Protein AF-A0A370LR88-F1 (afdb_monomer)

Secondary structure (DSSP, 8-state):
--HHHHHHHHHHHHHHHHHHHHHHHHHHHH-------TT-------PPPEEEEEEEESSSSEEEEEETTS-EEEEEESSEE-TTHHHHHHHHHTTEEEEEEEEEEE-STTEEEEEEEEEETTT--EEEHHHHHHHTTSEE-

pLDDT: mean 83.29, std 18.85, range [40.0, 98.12]

Solvent-accessible surface area (backbone atoms only — not comparable to full-atom values): 8014 Å² total; per-residue (Å²): 144,72,66,70,61,58,54,54,54,51,52,52,53,53,54,51,53,50,53,52,51,50,52,53,53,54,56,65,66,67,67,66,80,78,77,74,63,88,68,77,70,61,80,71,73,77,48,74,70,41,57,38,69,46,82,42,78,72,43,55,35,33,32,42,35,31,31,69,90,66,51,75,43,38,36,29,44,93,46,49,51,42,91,67,21,36,64,53,48,52,62,51,55,75,51,38,43,80,37,31,34,29,66,72,44,81,74,55,96,66,32,28,37,34,48,47,33,33,23,37,66,91,77,66,44,80,41,48,53,69,58,52,31,38,76,68,72,28,34,50,125

Mean predicted aligned error: 13.75 Å

Nearest PDB structures (foldseek):
  8pel-assembly1_H  TM=4.883E-01  e=2.315E-01  Thermochaetoides thermophila DSM 1495
  6h25-assembly1_H  TM=5.674E-01  e=1.648E+00  Homo sapiens
  9e8j-assembly1_B  TM=3.650E-01  e=8.408E-01  Homo sapiens
  9e8q-assembly1_E  TM=4.111E-01  e=1.052E+00  Homo sapiens
  1ts4-assembly2_B  TM=4.462E-01  e=1.648E+00  Staphylococcus aureus

Sequence (141 aa):
MRIKHKYVIFAAIIAVATVIAVQASLQHRLSVHHSSDPFVNAIIEFQEPVSVKQIHVLTGDEYDLILDNGDRIHAKLDVRTTPLAKSKVLEFINRCKNPRAILKKDLGNHLWLVELYVTTQDENIEVSLSKWLQEKNLAYR

Structure (mmCIF, N/CA/C/O backbone):
data_AF-A0A370LR88-F1
#
_entry.id   AF-A0A370LR88-F1
#
loop_
_atom_site.group_PDB
_atom_site.id
_atom_site.type_symbol
_atom_site.label_atom_id
_atom_site.label_alt_id
_atom_site.label_comp_id
_atom_site.label_asym_id
_atom_site.label_entity_id
_atom_site.label_seq_id
_atom_site.pdbx_PDB_ins_code
_atom_site.Cartn_x
_atom_site.Cartn_y
_atom_site.Cartn_z
_atom_site.occupancy
_atom_site.B_iso_or_equiv
_atom_site.auth_seq_id
_atom_site.auth_comp_id
_atom_site.auth_asym_id
_atom_site.auth_atom_id
_atom_site.pdbx_PDB_model_num
ATOM 1 N N . MET A 1 1 ? -8.004 72.057 47.521 1.00 57.66 1 MET A N 1
ATOM 2 C CA . MET A 1 1 ? -8.745 70.944 46.877 1.00 57.66 1 MET A CA 1
ATOM 3 C C . MET A 1 1 ? -7.999 70.412 45.630 1.00 57.66 1 MET A C 1
ATOM 5 O O . MET A 1 1 ? -8.541 70.430 44.540 1.00 57.66 1 MET A O 1
ATOM 9 N N . ARG A 1 2 ? -6.735 69.957 45.757 1.00 55.75 2 ARG A N 1
ATOM 10 C CA . ARG A 1 2 ? -5.874 69.512 44.620 1.00 55.75 2 ARG A CA 1
ATOM 11 C C . ARG A 1 2 ? -5.402 68.051 44.706 1.00 55.75 2 ARG A C 1
ATOM 13 O O . ARG A 1 2 ? -4.699 67.570 43.8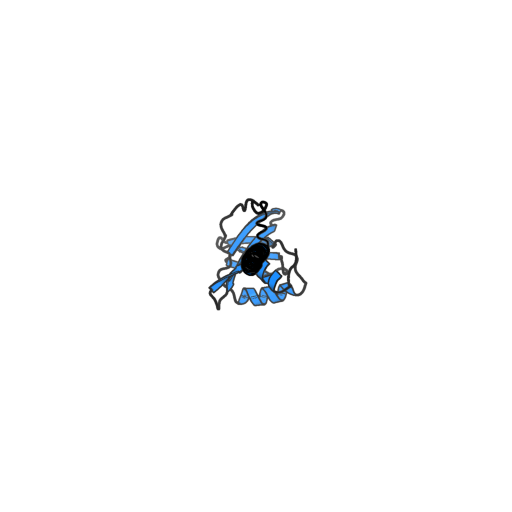26 1.00 55.75 2 ARG A O 1
ATOM 20 N N . ILE A 1 3 ? -5.784 67.343 45.767 1.00 56.72 3 ILE A N 1
ATOM 21 C CA . ILE A 1 3 ? -5.276 65.999 46.067 1.00 56.72 3 ILE A CA 1
ATOM 22 C C . ILE A 1 3 ? -6.045 64.924 45.277 1.00 56.72 3 ILE A C 1
ATOM 24 O O . ILE A 1 3 ? -5.434 63.985 44.782 1.00 56.72 3 ILE A O 1
ATOM 28 N N . LYS A 1 4 ? -7.356 65.102 45.043 1.00 55.56 4 LYS A N 1
ATOM 29 C CA . LYS A 1 4 ? -8.197 64.112 44.342 1.00 55.56 4 LYS A CA 1
ATOM 30 C C . LYS A 1 4 ? -7.823 63.905 42.864 1.00 55.56 4 LYS A C 1
ATOM 32 O O . LYS A 1 4 ? -7.970 62.799 42.365 1.00 55.56 4 LYS A O 1
ATOM 37 N N . HIS A 1 5 ? -7.279 64.915 42.179 1.00 57.75 5 HIS A N 1
ATOM 38 C CA . HIS A 1 5 ? -6.889 64.780 40.767 1.00 57.75 5 HIS A CA 1
ATOM 39 C C . HIS A 1 5 ? -5.669 63.884 40.545 1.00 57.75 5 HIS A C 1
ATOM 41 O O . HIS A 1 5 ? -5.616 63.179 39.543 1.00 57.75 5 HIS A O 1
ATOM 47 N N . LYS A 1 6 ? -4.718 63.851 41.487 1.00 58.22 6 LYS A N 1
ATOM 48 C CA . LYS A 1 6 ? -3.522 63.009 41.345 1.00 58.22 6 LYS A CA 1
ATOM 49 C C . LYS A 1 6 ? -3.868 61.519 41.387 1.00 58.22 6 LYS A C 1
ATOM 51 O O . LYS A 1 6 ? -3.318 60.753 40.607 1.00 58.22 6 LYS A O 1
ATOM 56 N N . TYR A 1 7 ? -4.830 61.130 42.226 1.00 64.38 7 TYR A N 1
ATOM 57 C CA . TYR A 1 7 ? -5.282 59.740 42.339 1.00 64.38 7 TYR A CA 1
ATOM 58 C C . TYR A 1 7 ? -6.066 59.258 41.115 1.00 64.38 7 TYR A C 1
ATOM 60 O O . TYR A 1 7 ? -5.907 58.111 40.714 1.00 64.38 7 TYR A O 1
ATOM 68 N N . VAL A 1 8 ? -6.859 60.132 40.484 1.00 65.31 8 VAL A N 1
ATOM 69 C CA . VAL A 1 8 ? -7.601 59.786 39.258 1.00 65.31 8 VAL A CA 1
ATOM 70 C C . VAL A 1 8 ? -6.645 59.535 38.091 1.00 65.31 8 VAL A C 1
ATOM 72 O O . VAL A 1 8 ? -6.811 58.565 37.359 1.00 65.31 8 VAL A O 1
ATOM 75 N N . ILE A 1 9 ? -5.600 60.358 37.956 1.00 68.50 9 ILE A N 1
ATOM 76 C CA . ILE A 1 9 ? -4.579 60.182 36.913 1.00 68.50 9 ILE A CA 1
ATOM 77 C C . ILE A 1 9 ? -3.781 58.893 37.155 1.00 68.50 9 ILE A C 1
ATOM 79 O O . ILE A 1 9 ? -3.552 58.129 36.223 1.00 68.50 9 ILE A O 1
ATOM 83 N N . PHE A 1 10 ? -3.412 58.604 38.407 1.00 69.25 10 PHE A N 1
ATOM 84 C CA . PHE A 1 10 ? -2.675 57.383 38.746 1.00 69.25 10 PHE A CA 1
ATOM 85 C C . PHE A 1 10 ? -3.502 56.111 38.493 1.00 69.25 10 PHE A C 1
ATOM 87 O O . PHE A 1 10 ? -2.990 55.143 37.936 1.00 69.25 10 PHE A O 1
ATOM 94 N N . ALA A 1 11 ? -4.795 56.129 38.832 1.00 69.69 11 ALA A N 1
ATOM 95 C CA . ALA A 1 11 ? -5.705 55.016 38.565 1.00 69.69 11 ALA A CA 1
ATOM 96 C C . ALA A 1 11 ? -5.910 54.779 37.057 1.00 69.69 11 ALA A C 1
ATOM 98 O O . ALA A 1 11 ? -5.928 53.631 36.617 1.00 69.69 11 ALA A O 1
ATOM 99 N N . ALA A 1 12 ? -5.997 55.849 36.257 1.00 69.94 12 ALA A N 1
ATOM 100 C CA . ALA A 1 12 ? -6.098 55.744 34.802 1.00 69.94 12 ALA A CA 1
ATOM 101 C C . ALA A 1 12 ? -4.836 55.124 34.175 1.00 69.94 12 ALA A C 1
ATOM 103 O O . ALA A 1 12 ? -4.947 54.272 33.298 1.00 69.94 12 ALA A O 1
ATOM 104 N N . ILE A 1 13 ? -3.641 55.482 34.661 1.00 73.44 13 ILE A N 1
ATOM 105 C CA . ILE A 1 13 ? -2.374 54.906 34.177 1.00 73.44 13 ILE A CA 1
ATOM 106 C C . ILE A 1 13 ? -2.294 53.407 34.495 1.00 73.44 13 ILE A C 1
ATOM 108 O O . ILE A 1 13 ? -1.913 52.619 33.631 1.00 73.44 13 ILE A O 1
ATOM 112 N N . ILE A 1 14 ? -2.702 52.996 35.702 1.00 75.50 14 ILE A N 1
ATOM 113 C CA . ILE A 1 14 ? -2.723 51.578 36.092 1.00 75.50 14 ILE A CA 1
ATOM 114 C C . ILE A 1 14 ? -3.701 50.786 35.215 1.00 75.50 14 ILE A C 1
ATOM 116 O O . ILE A 1 14 ? -3.351 49.705 34.750 1.00 75.50 14 ILE A O 1
ATOM 120 N N . ALA A 1 15 ? -4.890 51.329 34.936 1.00 74.06 15 ALA A N 1
ATOM 121 C CA . ALA A 1 15 ? -5.881 50.674 34.081 1.00 74.06 15 ALA A CA 1
ATOM 122 C C . ALA A 1 15 ? -5.404 50.516 32.624 1.00 74.06 15 ALA A C 1
ATOM 124 O O . ALA A 1 15 ? -5.653 49.492 31.995 1.00 74.06 15 ALA A O 1
ATOM 125 N N . VAL A 1 16 ? -4.682 51.502 32.083 1.00 77.19 16 VAL A N 1
ATOM 126 C CA . VAL A 1 16 ? -4.094 51.394 30.737 1.00 77.19 16 VAL A CA 1
ATOM 127 C C . VAL A 1 16 ? -2.967 50.357 30.718 1.00 77.19 16 VAL A C 1
ATOM 129 O O . VAL A 1 16 ? -2.908 49.530 29.810 1.00 77.19 16 VAL A O 1
ATOM 132 N N . ALA A 1 17 ? -2.110 50.339 31.743 1.00 76.00 17 ALA A N 1
ATOM 133 C CA . ALA A 1 17 ? -1.022 49.368 31.847 1.00 76.00 17 ALA A CA 1
ATOM 134 C C . ALA A 1 17 ? -1.532 47.920 31.958 1.00 76.00 17 ALA A C 1
ATOM 136 O O . ALA A 1 17 ? -0.955 47.020 31.346 1.00 76.00 17 ALA A O 1
ATOM 137 N N . THR A 1 18 ? -2.632 47.680 32.681 1.00 72.19 18 THR A N 1
ATOM 138 C CA . THR A 1 18 ? -3.227 46.340 32.786 1.00 72.19 18 THR A CA 1
ATOM 139 C C . THR A 1 18 ? -3.859 45.883 31.475 1.00 72.19 18 THR A C 1
ATOM 141 O O . THR A 1 18 ? -3.674 44.727 31.101 1.00 72.19 18 THR A O 1
ATOM 144 N N . VAL A 1 19 ? -4.527 46.768 30.726 1.00 77.62 19 VAL A N 1
ATOM 145 C CA . VAL A 1 19 ? -5.069 46.431 29.396 1.00 77.62 19 VAL A CA 1
ATOM 146 C C . VAL A 1 19 ? -3.948 46.066 28.418 1.00 77.62 19 VAL A C 1
ATOM 148 O O . VAL A 1 19 ? -4.058 45.055 27.723 1.00 77.62 19 VAL A O 1
ATOM 151 N N . ILE A 1 20 ? -2.838 46.814 28.415 1.00 75.25 20 ILE A N 1
ATOM 152 C CA . ILE A 1 20 ? -1.666 46.513 27.575 1.00 75.25 20 ILE A CA 1
ATOM 153 C C . ILE A 1 20 ? -1.040 45.167 27.973 1.00 75.25 20 ILE A C 1
ATOM 155 O O . ILE A 1 20 ? -0.736 44.350 27.105 1.00 75.25 20 ILE A O 1
ATOM 159 N N . ALA A 1 21 ? -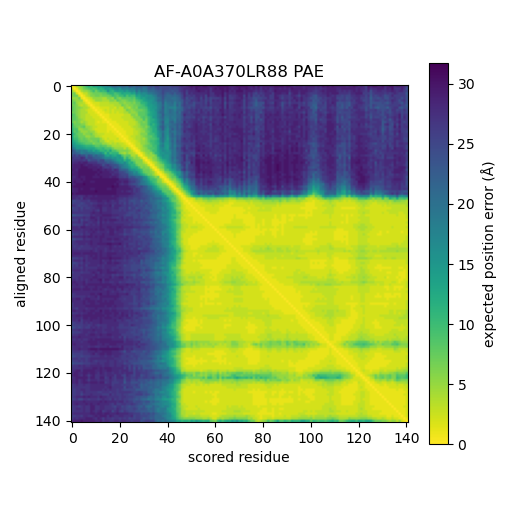0.896 44.889 29.273 1.00 73.31 21 ALA A N 1
ATOM 160 C CA . ALA A 1 21 ? -0.348 43.620 29.755 1.00 73.31 21 ALA A CA 1
ATOM 161 C C . ALA A 1 21 ? -1.242 42.414 29.399 1.00 73.31 21 ALA A C 1
ATOM 163 O O . ALA A 1 21 ? -0.735 41.351 29.028 1.00 73.31 21 ALA A O 1
ATOM 164 N N . VAL A 1 22 ? -2.569 42.571 29.459 1.00 73.00 22 VAL A N 1
ATOM 165 C CA . VAL A 1 22 ? -3.535 41.536 29.052 1.00 73.00 22 VAL A CA 1
ATOM 166 C C . VAL A 1 22 ? -3.507 41.315 27.535 1.00 73.00 22 VAL A C 1
ATOM 168 O O . VAL A 1 22 ? -3.491 40.171 27.086 1.00 73.00 22 VAL A O 1
ATOM 171 N N . GLN A 1 23 ? -3.425 42.377 26.726 1.00 67.56 23 GLN A N 1
ATOM 172 C CA . GLN A 1 23 ? -3.289 42.240 25.271 1.00 67.56 23 GLN A CA 1
ATOM 173 C C . GLN A 1 23 ? -1.966 41.573 24.869 1.00 67.56 23 GLN A C 1
ATOM 175 O O . GLN A 1 23 ? -1.973 40.671 24.031 1.00 67.56 23 GLN A O 1
ATOM 180 N N . ALA A 1 24 ? -0.850 41.939 25.505 1.00 65.19 24 ALA A N 1
ATOM 181 C CA . ALA A 1 24 ? 0.454 41.331 25.242 1.00 65.19 24 ALA A CA 1
ATOM 182 C C . ALA A 1 24 ? 0.487 39.839 25.621 1.00 65.19 24 ALA A C 1
ATOM 184 O O . ALA A 1 24 ? 1.034 39.018 24.886 1.00 65.19 24 ALA A O 1
ATOM 185 N N . SER A 1 25 ? -0.147 39.459 26.734 1.00 62.34 25 SER A N 1
ATOM 186 C CA . SER A 1 25 ? -0.227 38.055 27.162 1.00 62.34 25 SER A CA 1
ATOM 187 C C . SER A 1 25 ? -1.188 37.212 26.312 1.00 62.34 25 SER A C 1
ATOM 189 O O . SER A 1 25 ? -0.919 36.029 26.093 1.00 62.34 25 SER A O 1
ATOM 191 N N . LEU A 1 26 ? -2.254 37.805 25.760 1.00 58.75 26 LEU A N 1
ATOM 192 C CA . LEU A 1 26 ? -3.125 37.151 24.774 1.00 58.75 26 LEU A CA 1
ATOM 193 C C . LEU A 1 26 ? -2.415 36.931 23.429 1.00 58.75 26 LEU A C 1
ATOM 195 O O . LEU A 1 26 ? -2.530 35.848 22.857 1.00 58.75 26 LEU A O 1
ATOM 199 N N . GLN A 1 27 ? -1.620 37.898 22.957 1.00 57.19 27 GLN A N 1
ATOM 200 C CA . GLN A 1 27 ? -0.795 37.727 21.754 1.00 57.19 27 GLN A CA 1
ATOM 201 C C . GLN A 1 27 ? 0.275 36.643 21.942 1.00 57.19 27 GLN A C 1
ATOM 203 O O . GLN A 1 27 ? 0.496 35.832 21.045 1.00 57.19 27 GLN A O 1
ATOM 208 N N . HIS A 1 28 ? 0.871 36.543 23.134 1.00 50.44 28 HIS A N 1
ATOM 209 C CA . HIS A 1 28 ? 1.874 35.517 23.428 1.00 50.44 28 HIS A CA 1
ATOM 210 C C . HIS A 1 28 ? 1.303 34.087 23.487 1.00 50.44 28 HIS A C 1
ATOM 212 O O . HIS A 1 28 ? 2.054 33.126 23.315 1.00 50.44 28 HIS A O 1
ATOM 218 N N . ARG A 1 29 ? -0.012 33.929 23.713 1.00 51.88 29 ARG A N 1
ATOM 219 C CA . ARG A 1 29 ? -0.704 32.626 23.703 1.00 51.88 29 ARG A CA 1
ATOM 220 C C . ARG A 1 29 ? -1.231 32.203 22.329 1.00 51.88 29 ARG A C 1
ATOM 222 O O . ARG A 1 29 ? -1.583 31.039 22.174 1.00 51.88 29 ARG A O 1
ATOM 229 N N . LEU A 1 30 ? -1.268 33.106 21.348 1.00 49.78 30 LEU A N 1
ATOM 230 C CA . LEU A 1 30 ? -1.692 32.799 19.975 1.00 49.78 30 LEU A CA 1
ATOM 231 C C . LEU A 1 30 ? -0.532 32.479 19.025 1.00 49.78 30 LEU A C 1
ATOM 233 O O . LEU A 1 30 ? -0.776 31.992 17.926 1.00 49.78 30 LEU A O 1
ATOM 237 N N . SER A 1 31 ? 0.719 32.616 19.467 1.00 45.81 31 SER A N 1
ATOM 238 C CA . SER A 1 31 ? 1.864 31.978 18.804 1.00 45.81 31 SER A CA 1
ATOM 239 C C . SER A 1 31 ? 1.966 30.507 19.214 1.00 45.81 31 SER A C 1
ATOM 241 O O . SER A 1 31 ? 2.965 30.047 19.768 1.00 45.81 31 SER A O 1
ATOM 243 N N . VAL A 1 32 ? 0.897 29.753 18.955 1.00 45.75 32 VAL A N 1
ATOM 244 C CA . VAL A 1 32 ? 0.969 28.296 18.874 1.00 45.75 32 VAL A CA 1
ATOM 245 C C . VAL A 1 32 ? 1.821 27.988 17.652 1.00 45.75 32 VAL A C 1
ATOM 247 O O . VAL A 1 32 ? 1.391 28.203 16.526 1.00 45.75 32 VAL A O 1
ATOM 250 N N . HIS A 1 33 ? 3.056 27.567 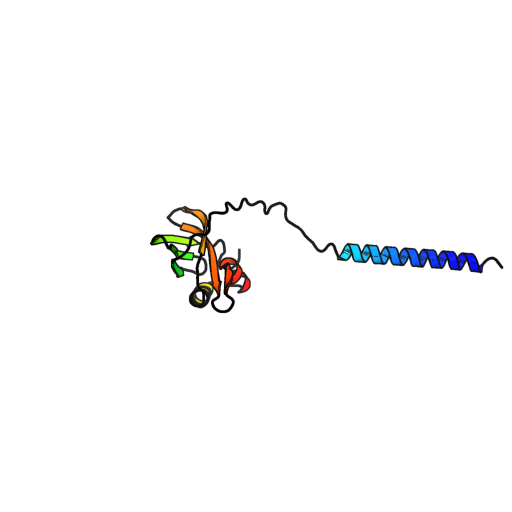17.916 1.00 44.00 33 HIS A N 1
ATOM 251 C CA . HIS A 1 33 ? 3.890 26.696 17.088 1.00 44.00 33 HIS A CA 1
ATOM 252 C C . HIS A 1 33 ? 3.309 26.381 15.695 1.00 44.00 33 HIS A C 1
ATOM 254 O O . HIS A 1 33 ? 2.756 25.312 15.451 1.00 44.00 33 HIS A O 1
ATOM 260 N N . HIS A 1 34 ? 3.499 27.295 14.746 1.00 46.62 34 HIS A N 1
ATOM 261 C CA . HIS A 1 34 ? 3.677 26.897 13.358 1.00 46.62 34 HIS A CA 1
ATOM 262 C C . HIS A 1 34 ? 5.183 26.848 13.126 1.00 46.62 34 HIS A C 1
ATOM 264 O O . HIS A 1 34 ? 5.788 27.742 12.542 1.00 46.62 34 HIS A O 1
ATOM 270 N N . SER A 1 35 ? 5.802 25.797 13.674 1.00 40.59 35 SER A N 1
ATOM 271 C CA . SER A 1 35 ? 7.059 25.291 13.137 1.00 40.59 35 SER A CA 1
ATOM 272 C C . SER A 1 35 ? 6.728 24.694 11.775 1.00 40.59 35 SER A C 1
ATOM 274 O O . SER A 1 35 ? 6.538 23.491 11.628 1.00 40.59 35 SER A O 1
ATOM 276 N N . SER A 1 36 ? 6.550 25.554 10.777 1.00 47.91 36 SER A N 1
ATOM 277 C CA . SER A 1 36 ? 6.747 25.156 9.395 1.00 47.91 36 SER A CA 1
ATOM 278 C C . SER A 1 36 ? 8.242 24.896 9.257 1.00 47.91 36 SER A C 1
ATOM 280 O O . SER A 1 36 ? 9.018 25.823 9.024 1.00 47.91 36 SER A O 1
ATOM 282 N N . ASP A 1 37 ? 8.635 23.645 9.506 1.00 53.69 37 ASP A N 1
ATOM 283 C CA . ASP A 1 37 ? 9.983 23.154 9.253 1.00 53.69 37 ASP A CA 1
ATOM 284 C C . ASP A 1 37 ? 10.388 23.541 7.821 1.00 53.69 37 ASP A C 1
ATOM 286 O O . ASP A 1 37 ? 9.750 23.093 6.863 1.00 53.69 37 ASP A O 1
ATOM 290 N N . PRO A 1 38 ? 11.467 24.319 7.625 1.00 49.41 38 PRO A N 1
ATOM 291 C CA . PRO A 1 38 ? 11.950 24.670 6.290 1.00 49.41 38 PRO A CA 1
ATOM 292 C C . PRO A 1 38 ? 12.603 23.482 5.552 1.00 49.41 38 PRO A C 1
ATOM 294 O O . PRO A 1 38 ? 13.145 23.655 4.462 1.00 49.41 38 PRO A O 1
ATOM 297 N N . PHE A 1 39 ? 12.534 22.266 6.111 1.00 40.00 39 PHE A N 1
ATOM 298 C CA . PHE A 1 39 ? 13.081 21.039 5.525 1.00 40.00 39 PHE A CA 1
ATOM 299 C C . PHE A 1 39 ? 12.049 20.147 4.820 1.00 40.00 39 PHE A C 1
ATOM 301 O O . PHE A 1 39 ? 12.437 19.141 4.232 1.00 40.00 39 PHE A O 1
ATOM 308 N N . VAL A 1 40 ? 10.766 20.530 4.749 1.00 40.69 40 VAL A N 1
ATOM 309 C CA . VAL A 1 40 ? 9.791 19.856 3.856 1.00 40.69 40 VAL A CA 1
ATOM 310 C C . VAL A 1 40 ? 9.928 20.339 2.397 1.00 40.69 40 VAL A C 1
ATOM 312 O O . VAL A 1 40 ? 9.030 20.188 1.583 1.00 40.69 40 VAL A O 1
ATOM 315 N N . ASN A 1 41 ? 11.103 20.859 2.036 1.00 40.00 41 ASN A N 1
ATOM 316 C CA . ASN A 1 41 ? 11.626 20.835 0.670 1.00 40.00 41 ASN A CA 1
ATOM 317 C C . ASN A 1 41 ? 12.387 19.523 0.410 1.00 40.00 41 ASN A C 1
ATOM 319 O O . ASN A 1 41 ? 13.394 19.506 -0.299 1.00 40.00 41 ASN A O 1
ATOM 323 N N . ALA A 1 42 ? 11.919 18.400 0.970 1.00 44.38 42 ALA A N 1
ATOM 324 C CA . ALA A 1 42 ? 12.160 17.135 0.302 1.00 44.38 42 ALA A CA 1
ATOM 325 C C . ALA A 1 42 ? 11.499 17.299 -1.061 1.00 44.38 42 ALA A C 1
ATOM 327 O O . ALA A 1 42 ? 10.281 17.426 -1.145 1.00 44.38 42 ALA A O 1
ATOM 328 N N . ILE A 1 43 ? 12.329 17.420 -2.089 1.00 44.31 43 ILE A N 1
ATOM 329 C CA . ILE A 1 43 ? 11.956 17.352 -3.490 1.00 44.31 43 ILE A CA 1
ATOM 330 C C . ILE A 1 43 ? 11.130 16.072 -3.612 1.00 44.31 43 ILE A C 1
ATOM 332 O O . ILE A 1 43 ? 11.671 14.972 -3.699 1.00 44.31 43 ILE A O 1
ATOM 336 N N . ILE A 1 44 ? 9.810 16.207 -3.481 1.00 49.62 44 ILE A N 1
ATOM 337 C CA . ILE A 1 44 ? 8.875 15.180 -3.886 1.00 49.62 44 ILE A CA 1
ATOM 338 C C . ILE A 1 44 ? 9.037 15.239 -5.389 1.00 49.62 44 ILE A C 1
ATOM 340 O O . ILE A 1 44 ? 8.492 16.108 -6.065 1.00 49.62 44 ILE A O 1
ATOM 344 N N . GLU A 1 45 ? 9.922 14.394 -5.895 1.00 47.34 45 GLU A N 1
ATOM 345 C CA . GLU A 1 45 ? 9.902 13.996 -7.281 1.00 47.34 45 GLU A CA 1
ATOM 346 C C . GLU A 1 45 ? 8.514 13.372 -7.449 1.00 47.34 45 GLU A C 1
ATOM 348 O O . GLU A 1 45 ? 8.275 12.227 -7.068 1.00 47.34 45 GLU A O 1
ATOM 353 N N . PHE A 1 46 ? 7.538 14.213 -7.808 1.00 48.09 46 PHE A N 1
ATOM 354 C CA . PHE A 1 46 ? 6.152 13.822 -7.993 1.00 48.09 46 PHE A CA 1
ATOM 355 C C . PHE A 1 46 ? 6.133 12.962 -9.248 1.00 48.09 46 PHE A C 1
ATOM 357 O O . PHE A 1 46 ? 5.839 13.437 -10.341 1.00 48.09 46 PHE A O 1
ATOM 364 N N . GLN A 1 47 ? 6.515 11.697 -9.094 1.00 71.19 47 GLN A N 1
ATOM 365 C CA . GLN A 1 47 ? 6.196 10.696 -10.085 1.00 71.19 47 GLN A CA 1
ATOM 366 C C . GLN A 1 47 ? 4.674 10.639 -10.172 1.00 71.19 47 GLN A C 1
ATOM 368 O O . GLN A 1 47 ? 3.975 10.648 -9.151 1.00 71.19 47 GLN A O 1
ATOM 373 N N . GLU A 1 48 ? 4.166 10.666 -11.400 1.00 86.88 48 GLU A N 1
ATOM 374 C CA . GLU A 1 48 ? 2.734 10.596 -11.640 1.00 86.88 48 GLU A CA 1
ATOM 375 C C . GLU A 1 48 ? 2.170 9.330 -10.974 1.00 86.88 48 GLU A C 1
ATOM 377 O O . GLU A 1 48 ? 2.778 8.259 -11.077 1.00 86.88 48 GLU A O 1
ATOM 382 N N . PRO A 1 49 ? 1.033 9.424 -10.259 1.00 92.75 49 PRO A N 1
ATOM 383 C CA . PRO A 1 49 ? 0.411 8.249 -9.676 1.00 92.75 49 PRO A CA 1
ATOM 384 C C . PRO A 1 49 ? 0.078 7.234 -10.769 1.00 92.75 49 PRO A C 1
ATOM 386 O O . PRO A 1 49 ? -0.620 7.558 -11.730 1.00 92.75 49 PRO A O 1
ATOM 389 N N . VAL A 1 50 ? 0.525 5.996 -10.591 1.00 95.00 50 VAL A N 1
ATOM 390 C CA . VAL A 1 50 ? 0.174 4.885 -11.474 1.00 95.00 50 VAL A CA 1
ATOM 391 C C . VAL A 1 50 ? -1.075 4.185 -10.958 1.00 95.00 50 VAL A C 1
ATOM 393 O O . VAL A 1 50 ? -1.233 3.942 -9.756 1.00 95.00 50 VAL A O 1
ATOM 396 N N . SER A 1 51 ? -1.977 3.856 -11.876 1.00 96.69 51 SER A N 1
ATOM 397 C CA . SER A 1 51 ? -3.167 3.077 -11.556 1.00 96.69 51 SER A CA 1
ATOM 398 C C . SER A 1 51 ? -2.797 1.628 -11.262 1.00 96.69 51 SER A C 1
ATOM 400 O O . SER A 1 51 ? -2.045 0.988 -12.005 1.00 96.69 51 SER A O 1
ATOM 402 N N . VAL A 1 52 ? -3.345 1.108 -10.168 1.00 97.56 52 VAL A N 1
ATOM 403 C CA . VAL A 1 52 ? -3.159 -0.275 -9.743 1.00 97.56 52 VAL A CA 1
ATOM 404 C C . VAL A 1 52 ? -4.438 -1.038 -10.060 1.00 97.56 52 VAL A C 1
ATOM 406 O O . VAL A 1 52 ? -5.530 -0.652 -9.651 1.00 97.56 52 VAL A O 1
ATOM 409 N N . LYS A 1 53 ? -4.297 -2.156 -10.762 1.00 97.25 53 LYS A N 1
ATOM 410 C CA . LYS A 1 53 ? -5.399 -3.058 -11.086 1.00 97.25 53 LYS A CA 1
ATOM 411 C C . LYS A 1 53 ? -5.721 -3.989 -9.924 1.00 97.25 53 LYS A C 1
ATOM 413 O O . LYS A 1 53 ? -6.886 -4.258 -9.639 1.00 97.25 53 LYS A O 1
ATOM 418 N N . GLN A 1 54 ? -4.687 -4.510 -9.265 1.00 97.50 54 GLN A N 1
ATOM 419 C CA . GLN A 1 54 ? -4.828 -5.489 -8.190 1.00 97.50 54 GLN A CA 1
ATOM 420 C C . GLN A 1 54 ? -3.727 -5.326 -7.143 1.00 97.50 54 GLN A C 1
ATOM 422 O O . GLN A 1 54 ? -2.563 -5.116 -7.480 1.00 97.50 54 GLN A O 1
ATOM 427 N N . ILE A 1 55 ? -4.110 -5.458 -5.871 1.00 98.12 55 ILE A N 1
ATOM 428 C CA . ILE A 1 55 ? -3.197 -5.451 -4.727 1.00 98.12 55 ILE A CA 1
ATOM 429 C C . ILE A 1 55 ? -3.207 -6.839 -4.083 1.00 98.12 55 ILE A C 1
ATOM 431 O O . ILE A 1 55 ? -4.243 -7.289 -3.592 1.00 98.12 55 ILE A O 1
ATOM 435 N N . HIS A 1 56 ? -2.050 -7.491 -4.015 1.00 97.88 56 HIS A N 1
ATOM 436 C CA . HIS A 1 56 ? -1.821 -8.655 -3.165 1.00 97.88 56 HIS A CA 1
ATOM 437 C C . HIS A 1 56 ? -1.050 -8.240 -1.913 1.00 97.88 56 HIS A C 1
ATOM 439 O O . HIS A 1 56 ? 0.057 -7.718 -1.992 1.00 97.88 56 HIS A O 1
ATOM 445 N N . VAL A 1 57 ? -1.625 -8.491 -0.740 1.00 97.75 57 VAL A N 1
ATOM 446 C CA . VAL A 1 57 ? -1.014 -8.122 0.544 1.00 97.75 57 VAL A CA 1
ATOM 447 C C . VAL A 1 57 ? -0.068 -9.236 1.004 1.00 97.75 57 VAL A C 1
ATOM 449 O O . VAL A 1 57 ? -0.518 -10.323 1.389 1.00 97.75 57 VAL A O 1
ATOM 452 N N . LEU A 1 58 ? 1.243 -8.979 0.983 1.00 97.12 58 LEU A N 1
ATOM 453 C CA . LEU A 1 58 ? 2.263 -9.940 1.421 1.00 97.12 58 LEU A CA 1
ATOM 454 C C . LEU A 1 58 ? 2.466 -9.849 2.938 1.00 97.12 58 LEU A C 1
ATOM 456 O O . LEU A 1 58 ? 2.309 -10.854 3.643 1.00 97.12 58 LEU A O 1
ATOM 460 N N . THR A 1 59 ? 2.713 -8.641 3.445 1.00 97.12 59 THR A N 1
ATOM 461 C CA . THR A 1 59 ? 2.796 -8.287 4.875 1.00 97.12 59 THR A CA 1
ATOM 462 C C . THR A 1 59 ? 1.966 -7.024 5.145 1.00 97.12 59 THR A C 1
ATOM 464 O O . THR A 1 59 ? 1.167 -6.622 4.306 1.00 97.12 59 THR A O 1
ATOM 467 N N . GLY A 1 60 ? 2.076 -6.407 6.328 1.00 96.75 60 GLY A N 1
ATOM 468 C CA . GLY A 1 60 ? 1.408 -5.124 6.573 1.00 96.75 60 GLY A CA 1
ATOM 469 C C . GLY A 1 60 ? 2.014 -3.960 5.777 1.00 96.75 60 GLY A C 1
ATOM 470 O O . GLY A 1 60 ? 1.323 -2.980 5.511 1.00 96.75 60 GLY A O 1
ATOM 471 N N . ASP A 1 61 ? 3.292 -4.042 5.413 1.00 97.62 61 ASP A N 1
ATOM 472 C CA . ASP A 1 61 ? 4.058 -3.003 4.713 1.00 97.62 61 ASP A CA 1
ATOM 473 C C . ASP A 1 61 ? 4.534 -3.419 3.314 1.00 97.62 61 ASP A C 1
ATOM 475 O O . ASP A 1 61 ? 4.957 -2.549 2.558 1.00 97.62 61 ASP A O 1
ATOM 479 N N . GLU A 1 62 ? 4.436 -4.698 2.942 1.00 98.00 62 GLU A N 1
ATOM 480 C CA . GLU A 1 62 ? 4.858 -5.222 1.638 1.00 98.00 62 GLU A CA 1
ATOM 481 C C . GLU A 1 62 ? 3.689 -5.789 0.831 1.00 98.00 62 GLU A C 1
ATOM 483 O O . GLU A 1 62 ? 2.794 -6.474 1.345 1.00 98.00 62 GLU A O 1
ATOM 488 N N . TYR A 1 63 ? 3.724 -5.512 -0.468 1.00 98.12 63 TYR A N 1
ATOM 489 C CA . TYR A 1 63 ? 2.636 -5.734 -1.405 1.00 98.12 63 TYR A CA 1
ATOM 490 C C . TYR A 1 63 ? 3.182 -6.210 -2.744 1.00 98.12 63 TYR A C 1
ATOM 492 O O . TYR A 1 63 ? 4.242 -5.787 -3.188 1.00 98.12 63 TYR A O 1
ATOM 500 N N . ASP A 1 64 ? 2.417 -7.042 -3.427 1.00 98.00 64 ASP A N 1
ATOM 501 C CA . ASP A 1 64 ? 2.631 -7.361 -4.828 1.00 98.00 64 ASP A CA 1
ATOM 502 C C . ASP A 1 64 ? 1.512 -6.700 -5.636 1.00 98.00 64 ASP A C 1
ATOM 504 O O . ASP A 1 64 ? 0.330 -6.987 -5.434 1.00 98.00 64 ASP A O 1
ATOM 508 N N . LEU A 1 65 ? 1.877 -5.739 -6.480 1.00 97.75 65 LEU A N 1
ATOM 509 C CA . LEU A 1 65 ? 0.933 -4.900 -7.213 1.00 97.75 65 LEU A CA 1
ATOM 510 C C . LEU A 1 65 ? 0.938 -5.294 -8.683 1.00 97.75 65 LEU A C 1
ATOM 512 O O . LEU A 1 65 ? 1.998 -5.436 -9.291 1.00 97.75 65 LEU A O 1
ATOM 516 N N . ILE A 1 66 ? -0.254 -5.408 -9.260 1.00 97.69 66 ILE A N 1
ATOM 517 C CA . ILE A 1 66 ? -0.445 -5.510 -10.706 1.00 97.69 66 ILE A CA 1
ATOM 518 C C . ILE A 1 66 ? -0.979 -4.162 -11.172 1.00 97.69 66 ILE A C 1
ATOM 520 O O . ILE A 1 66 ? -2.042 -3.733 -10.719 1.00 97.69 66 ILE A O 1
ATOM 524 N N . LEU A 1 67 ? -0.239 -3.490 -12.044 1.00 96.44 67 LEU A N 1
ATOM 525 C CA . LEU A 1 67 ? -0.599 -2.198 -12.620 1.00 96.44 67 LEU A CA 1
ATOM 526 C C . LEU A 1 67 ? -1.602 -2.367 -13.773 1.00 96.44 67 LEU A C 1
ATOM 528 O O . LEU A 1 67 ? -1.777 -3.462 -14.313 1.00 96.44 67 LEU A O 1
ATOM 532 N N . ASP A 1 68 ? -2.264 -1.281 -14.172 1.00 95.38 68 ASP A N 1
ATOM 533 C CA . ASP A 1 68 ? -3.251 -1.313 -15.268 1.00 95.38 68 ASP A CA 1
ATOM 534 C C . ASP A 1 68 ? -2.648 -1.707 -16.624 1.00 95.38 68 ASP A C 1
ATOM 536 O O . ASP A 1 68 ? -3.323 -2.325 -17.449 1.00 95.38 68 ASP A O 1
ATOM 540 N N . ASN A 1 69 ? -1.366 -1.409 -16.841 1.00 93.75 69 ASN A N 1
ATOM 541 C CA . ASN A 1 69 ? -0.626 -1.826 -18.033 1.00 93.75 69 ASN A CA 1
ATOM 542 C C . ASN A 1 69 ? -0.224 -3.319 -18.013 1.00 93.75 69 ASN A C 1
ATOM 544 O O . ASN A 1 69 ? 0.307 -3.816 -19.002 1.00 93.75 69 ASN A O 1
ATOM 548 N N . GLY A 1 70 ? -0.499 -4.039 -16.918 1.00 95.19 70 GLY A N 1
ATOM 549 C CA . GLY A 1 70 ? -0.166 -5.452 -16.733 1.00 95.19 70 GLY A CA 1
ATOM 550 C C . GLY A 1 70 ? 1.180 -5.709 -16.056 1.00 95.19 70 GLY A C 1
ATOM 551 O O . GLY A 1 70 ? 1.466 -6.864 -15.734 1.00 95.19 70 GLY A O 1
ATOM 552 N N . ASP A 1 71 ? 1.976 -4.671 -15.794 1.00 94.06 71 ASP A N 1
ATOM 553 C CA . ASP A 1 71 ? 3.246 -4.820 -15.091 1.00 94.06 71 ASP A CA 1
ATOM 554 C C . ASP A 1 71 ? 3.019 -5.249 -13.643 1.00 94.06 71 ASP A C 1
ATOM 556 O O . ASP A 1 71 ? 2.059 -4.846 -12.980 1.00 94.06 71 ASP A O 1
ATOM 560 N N . ARG A 1 72 ? 3.941 -6.067 -13.141 1.00 96.12 72 ARG A N 1
ATOM 561 C CA . ARG A 1 72 ? 3.933 -6.560 -11.767 1.00 96.12 72 ARG A CA 1
ATOM 562 C C . ARG A 1 72 ? 5.110 -5.971 -11.007 1.00 96.12 72 ARG A C 1
ATOM 564 O O . ARG A 1 72 ? 6.251 -6.119 -11.443 1.00 96.12 72 ARG A O 1
ATOM 571 N N . ILE A 1 73 ? 4.841 -5.343 -9.867 1.00 95.50 73 ILE A N 1
ATOM 572 C CA . ILE A 1 73 ? 5.868 -4.727 -9.022 1.00 95.50 73 ILE A CA 1
ATOM 573 C C . ILE A 1 73 ? 5.766 -5.232 -7.585 1.00 95.50 73 ILE A C 1
ATOM 575 O O . ILE A 1 73 ? 4.678 -5.329 -7.016 1.00 95.50 73 ILE A O 1
ATOM 579 N N . HIS A 1 74 ? 6.917 -5.518 -6.980 1.00 97.94 74 HIS A N 1
ATOM 580 C CA . HIS A 1 74 ? 7.000 -5.743 -5.545 1.00 97.94 74 HIS A CA 1
ATOM 581 C C . HIS A 1 74 ? 7.144 -4.374 -4.881 1.00 97.94 74 HIS A C 1
ATOM 583 O O . HIS A 1 74 ? 8.061 -3.620 -5.191 1.00 97.94 74 HIS A O 1
ATOM 589 N N . ALA A 1 75 ? 6.217 -4.024 -4.005 1.00 97.81 75 ALA A N 1
ATOM 590 C CA . ALA A 1 75 ? 6.114 -2.709 -3.405 1.00 97.81 75 ALA A CA 1
ATOM 591 C C . ALA A 1 75 ? 6.231 -2.775 -1.882 1.00 97.81 75 ALA A C 1
ATOM 593 O O . ALA A 1 75 ? 5.719 -3.690 -1.240 1.00 97.81 75 ALA A O 1
ATOM 594 N N . LYS A 1 76 ? 6.867 -1.760 -1.304 1.00 97.81 76 LYS A N 1
ATOM 595 C CA . LYS A 1 76 ? 7.048 -1.582 0.131 1.00 97.81 76 LYS A CA 1
ATOM 596 C C . LYS A 1 76 ? 6.657 -0.172 0.546 1.00 97.81 76 LYS A C 1
ATOM 598 O O . LYS A 1 76 ? 7.033 0.800 -0.107 1.00 97.81 76 LYS A O 1
ATOM 603 N N . LEU A 1 77 ? 5.914 -0.052 1.637 1.00 97.50 77 LEU A N 1
ATO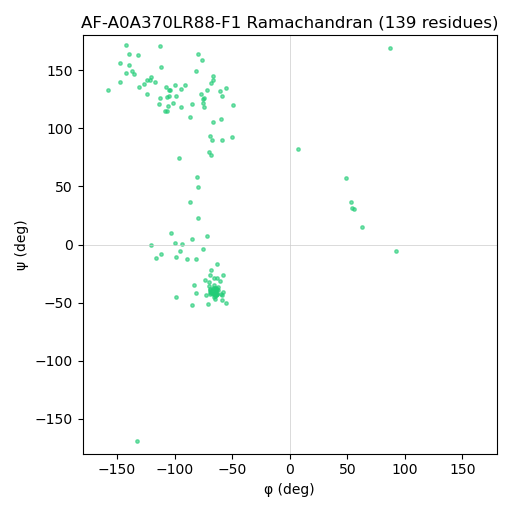M 604 C CA . LEU A 1 77 ? 5.613 1.230 2.266 1.00 97.50 77 LEU A CA 1
ATOM 605 C C . LEU A 1 77 ? 6.777 1.682 3.153 1.00 97.50 77 LEU A C 1
ATOM 607 O O . LEU A 1 77 ? 7.465 0.868 3.763 1.00 97.50 77 LEU A O 1
ATOM 611 N N . ASP A 1 78 ? 6.959 2.995 3.279 1.00 96.56 78 ASP A N 1
ATOM 612 C CA . ASP A 1 78 ? 7.976 3.601 4.154 1.00 96.56 78 ASP A CA 1
ATOM 613 C C . ASP A 1 78 ? 7.541 3.636 5.636 1.00 96.56 78 ASP A C 1
ATOM 615 O O . ASP A 1 78 ? 7.545 4.681 6.292 1.00 96.56 78 ASP A O 1
ATOM 619 N N . VAL A 1 79 ? 7.081 2.492 6.147 1.00 96.44 79 VAL A N 1
ATOM 620 C CA . VAL A 1 79 ? 6.667 2.282 7.540 1.00 96.44 79 VAL A CA 1
ATOM 621 C C . VAL A 1 79 ? 6.970 0.847 7.968 1.00 96.44 79 VAL A C 1
ATOM 623 O O . VAL A 1 79 ? 7.027 -0.059 7.143 1.00 96.44 79 VAL A O 1
ATOM 626 N N . ARG A 1 80 ? 7.120 0.613 9.272 1.00 96.56 80 ARG A N 1
ATOM 627 C CA . ARG A 1 80 ? 7.194 -0.732 9.858 1.00 96.56 80 ARG A CA 1
ATOM 628 C C . ARG A 1 80 ? 5.844 -1.107 10.435 1.00 96.56 80 ARG A C 1
ATOM 630 O O . ARG A 1 80 ? 5.219 -0.281 11.096 1.00 96.56 80 ARG A O 1
ATOM 637 N N . THR A 1 81 ? 5.403 -2.341 10.216 1.00 97.56 81 THR A N 1
ATOM 638 C CA . THR A 1 81 ? 4.071 -2.785 10.643 1.00 97.56 81 THR A CA 1
ATOM 639 C C . THR A 1 81 ? 4.098 -3.811 11.762 1.00 97.56 81 THR A C 1
ATOM 641 O O . THR A 1 81 ? 5.056 -4.563 11.935 1.00 97.56 81 THR A O 1
ATOM 644 N N . THR A 1 82 ? 3.026 -3.830 12.553 1.00 96.69 82 THR A N 1
ATOM 645 C CA . THR A 1 82 ? 2.815 -4.857 13.578 1.00 96.69 82 THR A CA 1
ATOM 646 C C . THR A 1 82 ? 2.353 -6.175 12.939 1.00 96.69 82 THR A C 1
ATOM 648 O O . THR A 1 82 ? 1.765 -6.162 11.854 1.00 96.69 82 THR A O 1
A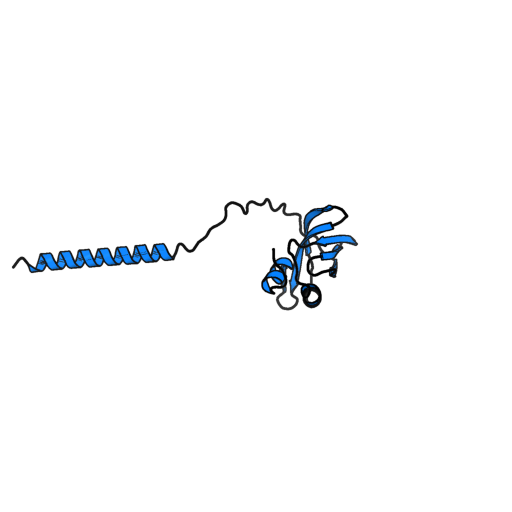TOM 651 N N . PRO A 1 83 ? 2.520 -7.334 13.608 1.00 94.44 83 PRO A N 1
ATOM 652 C CA . PRO A 1 83 ? 2.080 -8.626 13.065 1.00 94.44 83 PRO A CA 1
ATOM 653 C C . PRO A 1 83 ? 0.580 -8.703 12.726 1.00 94.44 83 PRO A C 1
ATOM 655 O O . PRO A 1 83 ? 0.179 -9.472 11.855 1.00 94.44 83 PRO A O 1
ATOM 658 N N . LEU A 1 84 ? -0.255 -7.895 13.390 1.00 95.50 84 LEU A N 1
ATOM 659 C CA . LEU A 1 84 ? -1.703 -7.836 13.158 1.00 95.50 84 LEU A CA 1
ATOM 660 C C . LEU A 1 84 ? -2.093 -6.974 11.947 1.00 95.50 84 LEU A C 1
ATOM 662 O O . LEU A 1 84 ? -3.241 -7.024 11.508 1.00 95.50 84 LEU A O 1
ATOM 666 N N . ALA A 1 85 ? -1.167 -6.186 11.395 1.00 97.38 85 ALA A N 1
ATOM 667 C CA . ALA A 1 85 ? -1.471 -5.249 10.320 1.00 97.38 85 ALA A CA 1
ATOM 668 C C . ALA A 1 85 ? -1.968 -5.956 9.052 1.00 97.38 85 ALA A C 1
ATOM 670 O O . ALA A 1 85 ? -2.925 -5.494 8.440 1.00 97.38 85 ALA A O 1
ATOM 671 N N . LYS A 1 86 ? -1.387 -7.109 8.691 1.00 97.56 86 LYS A N 1
ATOM 672 C CA . LYS A 1 86 ? -1.726 -7.829 7.451 1.00 97.56 86 LYS A CA 1
ATOM 673 C C . LYS A 1 86 ? -3.222 -8.141 7.331 1.00 97.56 86 LYS A C 1
ATOM 675 O O . LYS A 1 86 ? -3.826 -7.859 6.299 1.00 97.56 86 LYS A O 1
ATOM 680 N N . SER A 1 87 ? -3.829 -8.718 8.369 1.00 97.38 87 SER A N 1
ATOM 681 C CA . SER A 1 87 ? -5.255 -9.072 8.337 1.00 97.38 87 SER A CA 1
ATOM 682 C C . SER A 1 87 ? -6.144 -7.830 8.276 1.00 97.38 87 SER A C 1
ATOM 684 O O . SER A 1 87 ? -7.121 -7.809 7.531 1.00 97.38 87 SER A O 1
ATOM 686 N N . LYS A 1 88 ? -5.769 -6.763 8.987 1.00 97.81 88 LYS A N 1
ATOM 687 C CA . LYS A 1 88 ? -6.510 -5.495 8.994 1.00 97.81 88 LYS A CA 1
ATOM 688 C C . LYS A 1 88 ? -6.429 -4.752 7.665 1.00 97.81 88 LYS A C 1
ATOM 690 O O . LYS A 1 88 ? -7.431 -4.203 7.220 1.00 97.81 88 LYS A O 1
ATOM 695 N N . VAL A 1 89 ? -5.272 -4.779 7.011 1.00 97.44 89 VAL A N 1
ATOM 696 C CA . VAL A 1 89 ? -5.089 -4.224 5.666 1.00 97.44 89 VAL A CA 1
ATOM 697 C C . VAL A 1 89 ? -5.934 -4.982 4.648 1.00 97.44 89 VAL A C 1
ATOM 699 O O . VAL A 1 89 ? -6.608 -4.350 3.844 1.00 97.44 89 VAL A O 1
ATOM 702 N N . LEU A 1 90 ? -5.966 -6.318 4.706 1.00 96.88 90 LEU A N 1
ATOM 703 C CA . LEU A 1 90 ? -6.824 -7.126 3.830 1.00 96.88 90 LEU A CA 1
ATOM 704 C C . LEU A 1 90 ? -8.310 -6.777 3.997 1.00 96.88 90 LEU A C 1
ATOM 706 O O . LEU A 1 90 ? -9.007 -6.555 3.008 1.00 96.88 90 LEU A O 1
ATOM 710 N N . GLU A 1 91 ? -8.793 -6.688 5.241 1.00 96.44 91 GLU A N 1
ATOM 711 C CA . GLU A 1 91 ? -10.170 -6.269 5.540 1.00 96.44 91 GLU A CA 1
ATOM 712 C C . GLU A 1 91 ? -10.481 -4.872 4.980 1.00 96.44 91 GLU A C 1
ATOM 714 O O . GLU A 1 91 ? -11.567 -4.651 4.444 1.00 96.44 91 GLU A O 1
ATOM 719 N N . PHE A 1 92 ? -9.531 -3.941 5.097 1.00 96.38 92 PHE A N 1
ATOM 720 C CA . PHE A 1 92 ? -9.676 -2.562 4.641 1.00 96.38 92 PHE A CA 1
ATOM 721 C C . PHE A 1 92 ? -9.672 -2.444 3.112 1.00 96.38 92 PHE A C 1
ATOM 723 O O . PHE A 1 92 ? -10.599 -1.870 2.542 1.00 96.38 92 PHE A O 1
ATOM 730 N N . ILE A 1 93 ? -8.682 -3.032 2.434 1.00 96.06 93 ILE A N 1
ATOM 731 C CA . ILE A 1 93 ? -8.528 -2.944 0.973 1.00 96.06 93 ILE A CA 1
ATOM 732 C C . ILE A 1 93 ? -9.724 -3.569 0.247 1.00 96.06 93 ILE A C 1
ATOM 734 O O . ILE A 1 93 ? -10.188 -3.007 -0.741 1.00 96.06 93 ILE A O 1
ATOM 738 N N . ASN A 1 94 ? -10.290 -4.662 0.768 1.00 95.38 94 ASN A N 1
ATOM 739 C CA . ASN A 1 94 ? -11.475 -5.305 0.184 1.00 95.38 94 ASN A CA 1
ATOM 740 C C . ASN A 1 94 ? -12.732 -4.414 0.181 1.00 95.38 94 ASN A C 1
ATOM 742 O O . ASN A 1 94 ? -13.688 -4.704 -0.536 1.00 95.38 94 ASN A O 1
ATOM 746 N N . ARG A 1 95 ? -12.748 -3.339 0.978 1.00 95.69 95 ARG A N 1
ATOM 747 C CA . ARG A 1 95 ? -13.831 -2.341 1.039 1.00 95.69 95 ARG A CA 1
ATOM 748 C C . ARG A 1 95 ? -13.478 -1.042 0.317 1.00 95.69 95 ARG A C 1
ATOM 750 O O . ARG A 1 95 ? -14.183 -0.043 0.449 1.00 95.69 95 ARG A O 1
ATOM 757 N N . CYS A 1 96 ? -12.375 -1.035 -0.421 1.00 96.50 96 CYS A N 1
ATOM 758 C CA . CYS A 1 96 ? -11.903 0.121 -1.161 1.00 96.50 96 CYS A CA 1
ATOM 759 C C . CYS A 1 96 ? -11.986 -0.119 -2.675 1.00 96.50 96 CYS A C 1
ATOM 761 O O . CYS A 1 96 ? -12.282 -1.216 -3.148 1.00 96.50 96 CYS A O 1
ATOM 763 N N . LYS A 1 97 ? -11.759 0.943 -3.444 1.00 96.31 97 LYS A N 1
ATOM 764 C CA . LYS A 1 97 ? -11.731 0.958 -4.911 1.00 96.31 97 LYS A CA 1
ATOM 765 C C . LYS A 1 97 ? -10.640 1.906 -5.410 1.00 96.31 97 LYS A C 1
ATOM 767 O O . LYS A 1 97 ? -10.066 2.654 -4.620 1.00 96.31 97 LYS A O 1
ATOM 772 N N . ASN A 1 98 ? -10.392 1.888 -6.719 1.00 96.06 98 ASN A N 1
ATOM 773 C CA . ASN A 1 98 ? -9.448 2.771 -7.415 1.00 96.06 98 ASN A CA 1
ATOM 774 C C . ASN A 1 98 ? -8.066 2.850 -6.738 1.00 96.06 98 ASN A C 1
ATOM 776 O O . ASN A 1 98 ? -7.660 3.940 -6.325 1.00 96.06 98 ASN A O 1
ATOM 780 N N . PRO A 1 99 ? -7.359 1.720 -6.551 1.00 97.38 99 PRO A N 1
ATOM 781 C CA . PRO A 1 99 ? -6.049 1.774 -5.936 1.00 97.38 99 PRO A CA 1
ATOM 782 C C . PRO A 1 99 ? -5.043 2.470 -6.862 1.00 97.38 99 PRO A C 1
ATOM 784 O O . PRO A 1 99 ? -5.039 2.268 -8.077 1.00 97.38 99 PRO A O 1
ATOM 787 N N . ARG A 1 100 ? -4.185 3.307 -6.279 1.00 97.25 100 ARG A N 1
ATOM 788 C CA . ARG A 1 100 ? -3.130 4.051 -6.977 1.00 97.25 100 ARG A CA 1
ATOM 789 C C . ARG A 1 100 ? -1.831 3.961 -6.194 1.00 97.25 100 ARG A C 1
ATOM 791 O O . ARG A 1 100 ? -1.853 3.933 -4.963 1.00 97.25 100 ARG A O 1
ATOM 798 N N . ALA A 1 101 ? -0.706 3.943 -6.893 1.00 96.81 101 ALA A N 1
ATOM 799 C CA . ALA A 1 101 ? 0.613 3.947 -6.278 1.00 96.81 101 ALA A CA 1
ATOM 800 C C . ALA A 1 101 ? 1.441 5.125 -6.793 1.00 96.81 101 ALA A C 1
ATOM 802 O O . ALA A 1 101 ? 1.403 5.446 -7.975 1.00 96.81 101 ALA A O 1
ATOM 803 N N . ILE A 1 102 ? 2.218 5.751 -5.914 1.00 96.00 102 ILE A N 1
ATOM 804 C CA . ILE A 1 102 ? 3.294 6.665 -6.301 1.00 96.00 102 ILE A CA 1
ATOM 805 C C . ILE A 1 102 ? 4.601 5.932 -6.046 1.00 96.00 102 ILE A C 1
ATOM 807 O O . ILE A 1 102 ? 4.924 5.614 -4.898 1.00 96.00 102 ILE A O 1
ATOM 811 N N . LEU A 1 103 ? 5.337 5.651 -7.115 1.00 93.94 103 LEU A N 1
ATOM 812 C CA . LEU A 1 103 ? 6.660 5.047 -7.042 1.00 93.94 103 LEU A CA 1
ATOM 813 C C . LEU A 1 103 ? 7.646 6.122 -6.566 1.00 93.94 103 LEU A C 1
ATOM 815 O O . LEU A 1 103 ? 7.779 7.169 -7.189 1.00 93.94 103 LEU A O 1
ATOM 819 N N . LYS A 1 104 ? 8.292 5.911 -5.416 1.00 94.25 104 LYS A N 1
ATOM 820 C CA . LYS A 1 104 ? 9.218 6.898 -4.834 1.00 94.25 104 LYS A CA 1
ATOM 821 C C . LYS A 1 104 ? 10.668 6.568 -5.148 1.00 94.25 104 LYS A C 1
ATOM 823 O O . LYS A 1 104 ? 11.453 7.457 -5.451 1.00 94.25 104 LYS A O 1
ATOM 828 N N . LYS A 1 105 ? 11.048 5.300 -4.988 1.00 94.75 105 LYS A N 1
ATOM 829 C CA . LYS A 1 105 ? 12.441 4.866 -5.115 1.00 94.75 105 LYS A CA 1
ATOM 830 C C . LYS A 1 105 ? 12.525 3.379 -5.426 1.00 94.75 105 LYS A C 1
ATOM 832 O O . LYS A 1 105 ? 11.913 2.584 -4.720 1.00 94.75 105 LYS A O 1
ATOM 837 N N . ASP A 1 106 ? 13.339 3.008 -6.406 1.00 94.44 106 ASP A N 1
ATOM 838 C CA . ASP A 1 106 ? 13.744 1.617 -6.609 1.00 94.44 106 ASP 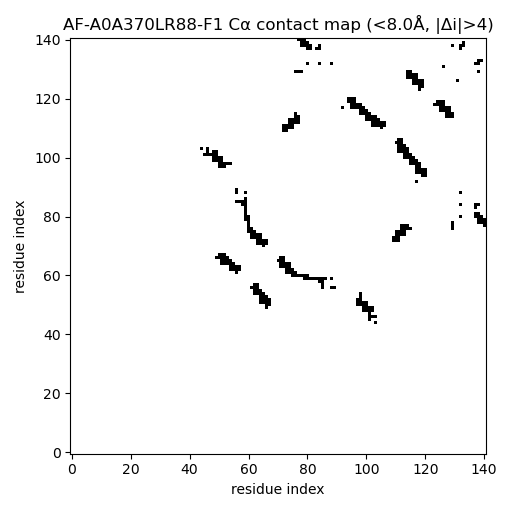A CA 1
ATOM 839 C C . ASP A 1 106 ? 14.796 1.235 -5.551 1.00 94.44 106 ASP A C 1
ATOM 841 O O . ASP A 1 106 ? 15.827 1.901 -5.402 1.00 94.44 106 ASP A O 1
ATOM 845 N N . LEU A 1 107 ? 14.508 0.200 -4.762 1.00 93.75 107 LEU A N 1
ATOM 846 C CA . LEU A 1 107 ? 15.408 -0.344 -3.743 1.00 93.75 107 LEU A CA 1
ATOM 847 C C . LEU A 1 107 ? 16.264 -1.503 -4.283 1.00 93.75 107 LEU A C 1
ATOM 849 O O . LEU A 1 107 ? 17.088 -2.045 -3.544 1.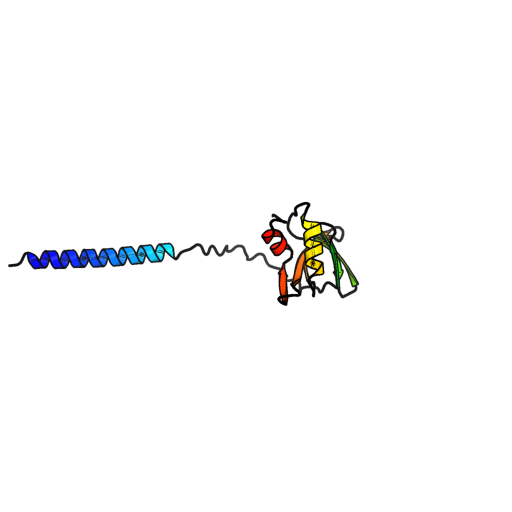00 93.75 107 LEU A O 1
ATOM 853 N N . GLY A 1 108 ? 16.102 -1.866 -5.557 1.00 89.69 108 GLY A N 1
ATOM 854 C CA . GLY A 1 108 ? 16.737 -3.012 -6.196 1.00 89.69 108 GLY A CA 1
ATOM 855 C C . GLY A 1 108 ? 15.931 -4.301 -6.025 1.00 89.69 108 GLY A C 1
ATOM 856 O O . GLY A 1 108 ? 14.976 -4.374 -5.254 1.00 89.69 108 GLY A O 1
ATOM 857 N N . ASN A 1 109 ? 16.315 -5.350 -6.760 1.00 89.12 109 ASN A N 1
ATOM 858 C CA . ASN A 1 109 ? 15.637 -6.657 -6.750 1.00 89.12 109 ASN A CA 1
ATOM 859 C C . ASN A 1 109 ? 14.123 -6.577 -7.026 1.00 89.12 109 ASN A C 1
ATOM 861 O O . ASN A 1 109 ? 13.342 -7.329 -6.444 1.00 89.12 109 ASN A O 1
ATOM 865 N N . HIS A 1 110 ? 13.712 -5.660 -7.907 1.00 85.81 110 HIS A N 1
ATOM 866 C CA . HIS A 1 110 ? 12.308 -5.387 -8.239 1.00 85.81 110 HIS A CA 1
ATOM 867 C C . HIS A 1 110 ? 11.453 -4.868 -7.068 1.00 85.81 110 HIS A C 1
ATOM 869 O O . HIS A 1 110 ? 10.227 -4.866 -7.182 1.00 85.81 110 HIS A O 1
ATOM 875 N N . LEU A 1 111 ? 12.077 -4.424 -5.968 1.00 94.69 111 LEU A N 1
ATOM 876 C CA . LEU A 1 111 ? 11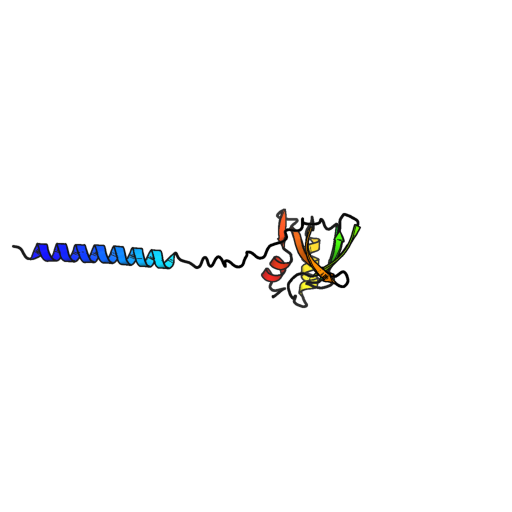.399 -3.855 -4.809 1.00 94.69 111 LEU A CA 1
ATOM 877 C C . LEU A 1 111 ? 11.349 -2.329 -4.902 1.00 94.69 111 LEU A C 1
ATOM 879 O O . LEU A 1 111 ? 12.372 -1.652 -4.848 1.00 94.69 111 LEU A O 1
ATOM 883 N N . TRP A 1 112 ? 10.144 -1.781 -4.949 1.00 96.75 112 TRP A N 1
ATOM 884 C CA . TRP A 1 112 ? 9.892 -0.348 -4.987 1.00 96.75 112 TRP A CA 1
ATOM 885 C C . TRP A 1 112 ? 9.417 0.168 -3.638 1.00 96.75 112 TRP A C 1
ATOM 887 O O . TRP A 1 112 ? 8.487 -0.373 -3.047 1.00 96.75 112 TRP A O 1
ATOM 897 N N . LEU A 1 113 ? 10.003 1.267 -3.172 1.00 96.44 113 LEU A N 1
ATOM 898 C CA . LEU A 1 113 ? 9.410 2.082 -2.122 1.00 96.44 113 LEU A CA 1
ATOM 899 C C . LEU A 1 113 ? 8.266 2.899 -2.727 1.00 96.44 113 LEU A C 1
ATOM 901 O O . LEU A 1 113 ? 8.482 3.638 -3.693 1.00 96.44 113 LEU A O 1
ATOM 905 N N . VAL A 1 114 ? 7.067 2.792 -2.159 1.00 96.88 114 VAL A N 1
ATOM 906 C CA . VAL A 1 114 ? 5.859 3.416 -2.713 1.00 96.88 114 VAL A CA 1
ATOM 907 C C . VAL A 1 114 ? 5.056 4.185 -1.667 1.00 96.88 114 VAL A C 1
ATOM 909 O O . VAL A 1 114 ? 5.193 3.984 -0.459 1.00 96.88 114 VAL A O 1
ATOM 912 N N . GLU A 1 115 ? 4.172 5.055 -2.144 1.00 96.88 115 GLU A N 1
ATOM 913 C CA . GLU A 1 115 ? 2.976 5.478 -1.415 1.00 96.88 115 GLU A CA 1
ATOM 914 C C . GLU A 1 115 ? 1.750 4.834 -2.059 1.00 96.88 115 GLU A C 1
ATOM 916 O O . GLU A 1 115 ? 1.565 4.964 -3.267 1.00 96.88 115 GLU A O 1
ATOM 921 N N . LEU A 1 116 ? 0.917 4.155 -1.269 1.00 97.62 116 LEU A N 1
ATOM 922 C CA . LEU A 1 116 ? -0.321 3.546 -1.755 1.00 97.62 116 LEU A CA 1
ATOM 923 C C . LEU A 1 116 ? -1.530 4.357 -1.316 1.00 97.62 116 LEU A C 1
ATOM 925 O O . LEU A 1 116 ? -1.674 4.687 -0.137 1.00 97.62 116 LEU A O 1
ATOM 929 N N . TYR A 1 117 ? -2.421 4.598 -2.267 1.00 97.75 117 TYR A N 1
ATOM 930 C CA . TYR A 1 117 ? -3.691 5.270 -2.069 1.00 97.75 117 TYR A CA 1
ATOM 931 C C . TYR A 1 117 ? -4.833 4.358 -2.488 1.00 97.75 117 TYR A C 1
ATOM 933 O O . TYR A 1 117 ? -4.745 3.641 -3.486 1.00 97.75 117 TYR A O 1
ATOM 941 N N . VAL A 1 118 ? -5.918 4.398 -1.726 1.00 97.50 118 VAL A N 1
ATOM 942 C CA . VAL A 1 118 ? -7.160 3.689 -2.032 1.00 97.50 118 VAL A CA 1
ATOM 943 C C . VAL A 1 118 ? -8.342 4.605 -1.754 1.00 97.50 118 VAL A C 1
ATOM 945 O O . VAL A 1 118 ? -8.275 5.461 -0.877 1.00 97.50 118 VAL A O 1
ATOM 948 N N . THR A 1 119 ? -9.436 4.441 -2.490 1.00 96.44 119 THR A N 1
ATOM 949 C CA . THR A 1 119 ? -10.669 5.205 -2.262 1.00 96.44 119 THR A CA 1
ATOM 950 C C . THR A 1 119 ? -11.661 4.376 -1.455 1.00 96.44 119 THR A C 1
ATOM 952 O O . THR A 1 119 ? -11.979 3.253 -1.850 1.00 96.44 119 THR A O 1
ATOM 955 N N . THR A 1 120 ? -12.184 4.908 -0.350 1.00 93.31 120 THR A N 1
ATOM 956 C CA . THR A 1 120 ? -13.218 4.226 0.447 1.00 93.31 120 THR A CA 1
ATOM 957 C C . THR A 1 120 ? -14.525 4.110 -0.341 1.00 93.31 120 THR A C 1
ATOM 959 O O . THR A 1 120 ? -14.898 5.013 -1.094 1.00 93.31 120 THR A O 1
ATOM 962 N N . GLN A 1 121 ? -15.238 2.987 -0.210 1.00 88.75 121 GLN A N 1
ATOM 963 C CA . GLN A 1 121 ? -16.527 2.817 -0.893 1.00 88.75 121 GLN A CA 1
ATOM 964 C C . GLN A 1 121 ? -17.610 3.749 -0.335 1.00 88.75 121 GLN A C 1
ATOM 966 O O . GLN A 1 121 ? -18.362 4.314 -1.126 1.00 88.75 121 GLN A O 1
ATOM 971 N N . ASP A 1 122 ? -17.640 3.937 0.987 1.00 87.94 122 ASP A N 1
ATOM 972 C CA . ASP A 1 122 ? -18.718 4.649 1.684 1.00 87.94 122 ASP A CA 1
ATOM 973 C C . ASP A 1 122 ? -18.679 6.166 1.455 1.00 87.94 122 ASP A C 1
ATOM 975 O O . ASP A 1 122 ? -19.706 6.791 1.204 1.00 87.94 122 ASP A O 1
ATOM 979 N N . GLU A 1 123 ? -17.486 6.761 1.512 1.00 85.50 123 GLU A N 1
ATOM 980 C CA . GLU A 1 123 ? -17.322 8.222 1.513 1.00 85.50 123 GLU A CA 1
ATOM 981 C C . GLU A 1 123 ? -16.668 8.743 0.225 1.00 85.50 123 GLU A C 1
ATOM 983 O O . GLU A 1 123 ? -16.607 9.949 -0.001 1.00 85.50 123 GLU A O 1
ATOM 988 N N . ASN A 1 124 ? -16.191 7.840 -0.642 1.00 91.00 124 ASN A N 1
ATOM 989 C CA . ASN A 1 124 ? -15.427 8.173 -1.845 1.00 91.00 124 ASN A CA 1
ATOM 990 C C . ASN A 1 124 ? -14.199 9.055 -1.547 1.00 91.00 124 ASN A C 1
ATOM 992 O O . ASN A 1 124 ? -13.801 9.882 -2.369 1.00 91.00 124 ASN A O 1
ATOM 996 N N . ILE A 1 125 ? -13.611 8.875 -0.362 1.00 93.25 125 ILE A N 1
ATOM 997 C CA . ILE A 1 125 ? -12.443 9.617 0.103 1.00 93.25 125 ILE A CA 1
ATOM 998 C C . ILE A 1 125 ? -11.196 8.815 -0.232 1.00 93.25 125 ILE A C 1
ATOM 1000 O O . ILE A 1 125 ? -11.129 7.609 0.015 1.00 93.25 125 ILE A O 1
ATOM 1004 N N . GLU A 1 126 ? -10.197 9.497 -0.779 1.00 95.44 126 GLU A N 1
ATOM 1005 C CA . GLU A 1 126 ? -8.878 8.918 -0.963 1.00 95.44 126 GLU A CA 1
ATOM 1006 C C . GLU A 1 126 ? -8.107 8.882 0.358 1.00 95.44 126 GLU A C 1
ATOM 1008 O O . GLU A 1 126 ? -7.963 9.887 1.055 1.00 95.44 126 GLU A O 1
ATOM 1013 N N . VAL A 1 127 ? -7.572 7.710 0.674 1.00 96.19 127 VAL A N 1
ATOM 1014 C CA . VAL A 1 127 ? -6.839 7.434 1.902 1.00 96.19 127 VAL A CA 1
ATOM 1015 C C . VAL A 1 127 ? -5.459 6.896 1.546 1.00 96.19 127 VAL A C 1
ATOM 1017 O O . VAL A 1 127 ? -5.331 5.949 0.771 1.00 96.19 127 VAL A O 1
ATOM 1020 N N . SER A 1 128 ? -4.420 7.485 2.142 1.00 96.94 128 SER A N 1
ATOM 1021 C CA . SER A 1 128 ? -3.064 6.924 2.122 1.00 96.94 128 SER A CA 1
ATOM 1022 C C . SER A 1 128 ? -2.998 5.738 3.081 1.00 96.94 128 SER A C 1
ATOM 1024 O O . SER A 1 128 ? -3.322 5.857 4.266 1.00 96.94 128 SER A O 1
ATOM 1026 N N . LEU A 1 129 ? -2.558 4.589 2.572 1.00 97.19 129 LEU A N 1
ATOM 1027 C CA . LEU A 1 129 ? -2.496 3.352 3.343 1.00 97.19 129 LEU A CA 1
ATOM 1028 C C . LEU A 1 129 ? -1.480 3.445 4.490 1.00 97.19 129 LEU A C 1
ATOM 1030 O O . LEU A 1 129 ? -1.730 2.923 5.575 1.00 97.19 129 LEU A O 1
ATOM 1034 N N . SER A 1 130 ? -0.370 4.161 4.279 1.00 96.88 130 SER A N 1
ATOM 1035 C CA . SER A 1 130 ? 0.645 4.389 5.313 1.00 96.88 130 SER A CA 1
ATOM 1036 C C . SER A 1 130 ? 0.090 5.225 6.475 1.00 96.88 130 SER A C 1
ATOM 1038 O O . SER A 1 130 ? 0.254 4.844 7.635 1.00 96.88 130 SER A O 1
ATOM 1040 N N . LYS A 1 131 ? -0.648 6.305 6.176 1.00 96.31 131 LYS A N 1
ATOM 1041 C CA . LYS A 1 131 ? -1.315 7.143 7.186 1.00 96.31 131 LYS A CA 1
ATOM 1042 C C . LYS A 1 131 ? -2.395 6.377 7.938 1.00 96.31 131 LYS A C 1
ATOM 1044 O O . LYS A 1 131 ? -2.406 6.386 9.164 1.00 96.31 131 LYS A O 1
ATOM 1049 N N . TRP A 1 132 ? -3.250 5.652 7.219 1.00 96.75 132 TRP A N 1
ATOM 1050 C CA . TRP A 1 132 ? -4.303 4.844 7.833 1.00 96.75 132 TRP A CA 1
ATOM 1051 C C . TRP A 1 132 ? -3.734 3.797 8.799 1.00 96.75 132 TRP A C 1
ATOM 1053 O O . TRP A 1 132 ? -4.230 3.634 9.913 1.00 96.75 132 TRP A O 1
ATOM 1063 N N . LEU A 1 133 ? -2.650 3.117 8.412 1.00 97.31 133 LEU A N 1
ATOM 1064 C CA . LEU A 1 133 ? -1.961 2.165 9.282 1.00 97.31 133 LEU A CA 1
ATOM 1065 C C . LEU A 1 133 ? -1.445 2.827 10.570 1.00 97.31 133 LEU A C 1
ATOM 1067 O O . LEU A 1 133 ? -1.590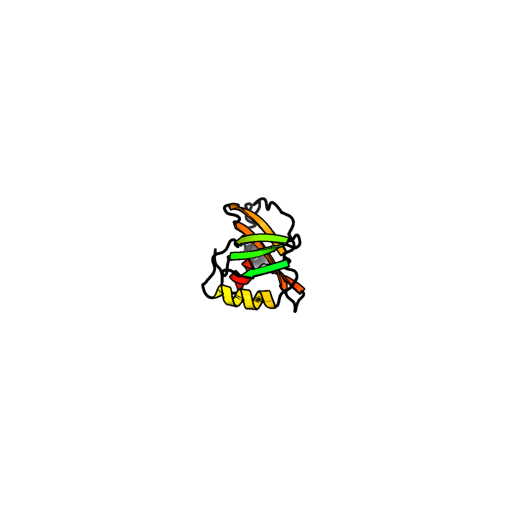 2.251 11.649 1.00 97.31 133 LEU A O 1
ATOM 1071 N N . GLN A 1 134 ? -0.868 4.027 10.477 1.00 96.88 134 GLN A N 1
ATOM 1072 C CA . GLN A 1 134 ? -0.391 4.781 11.640 1.00 96.88 134 GLN A CA 1
ATOM 1073 C C . GLN A 1 134 ? -1.547 5.202 12.558 1.00 96.88 134 GLN A C 1
ATOM 1075 O O . GLN A 1 134 ? -1.482 4.975 13.764 1.00 96.88 134 GLN A O 1
ATOM 1080 N N . GLU A 1 135 ? -2.643 5.722 12.002 1.00 96.81 135 GLU A N 1
ATOM 1081 C CA . GLU A 1 135 ? -3.843 6.114 12.759 1.00 96.81 135 GLU A CA 1
ATOM 1082 C C . GLU A 1 135 ? -4.481 4.939 13.514 1.00 96.81 135 GLU A C 1
ATOM 1084 O O . GLU A 1 135 ? -5.055 5.109 14.591 1.00 96.81 135 GLU A O 1
ATOM 1089 N N . LYS A 1 136 ? -4.371 3.723 12.968 1.00 96.56 136 LYS A N 1
ATOM 1090 C CA . LYS A 1 136 ? -4.841 2.491 13.616 1.00 96.56 136 LYS A CA 1
ATOM 1091 C C . LYS A 1 136 ? -3.828 1.877 14.587 1.00 96.56 136 LYS A C 1
ATOM 1093 O O . LYS A 1 136 ? -4.110 0.809 15.127 1.00 96.56 136 LYS A O 1
ATOM 1098 N N . ASN A 1 137 ? -2.684 2.522 14.834 1.00 97.31 137 ASN A N 1
ATOM 1099 C CA . ASN A 1 137 ? -1.563 1.981 15.618 1.00 97.31 137 ASN A CA 1
ATOM 1100 C C . ASN A 1 137 ? -1.047 0.633 15.076 1.00 97.31 137 ASN A C 1
ATOM 1102 O O . ASN A 1 137 ? -0.585 -0.232 15.821 1.00 97.31 137 ASN A O 1
ATOM 1106 N N . LEU A 1 138 ? -1.152 0.434 13.761 1.00 96.56 138 LEU A N 1
ATOM 1107 C CA . LEU A 1 138 ? -0.688 -0.760 13.057 1.00 96.56 138 LEU A CA 1
ATOM 1108 C C . LEU A 1 138 ? 0.677 -0.554 12.397 1.00 96.56 138 LEU A C 1
ATOM 1110 O O . LEU A 1 138 ? 1.287 -1.536 11.971 1.00 96.56 138 LEU A O 1
ATOM 1114 N N . ALA A 1 139 ? 1.161 0.689 12.338 1.00 96.38 139 ALA A N 1
ATOM 1115 C CA . ALA A 1 139 ? 2.478 1.028 11.827 1.00 96.38 139 ALA A CA 1
ATOM 1116 C C . ALA A 1 139 ? 3.183 2.114 12.645 1.00 96.38 139 ALA A C 1
ATOM 1118 O O . ALA A 1 139 ? 2.543 2.958 13.269 1.00 96.38 139 ALA A O 1
ATOM 1119 N N . TYR A 1 140 ? 4.510 2.099 12.585 1.00 93.31 140 TYR A N 1
ATOM 1120 C CA . TYR A 1 140 ? 5.414 3.084 13.173 1.00 93.31 140 TYR A CA 1
ATOM 1121 C C . TYR A 1 140 ? 6.573 3.368 12.211 1.00 93.31 140 TYR A C 1
ATOM 1123 O O . TYR A 1 140 ? 6.795 2.621 11.253 1.00 93.31 140 TYR A O 1
ATOM 1131 N N . ARG A 1 141 ? 7.287 4.467 12.449 1.00 83.75 141 ARG A N 1
ATOM 1132 C CA . ARG A 1 141 ? 8.452 4.874 11.661 1.00 83.75 141 ARG A CA 1
ATOM 1133 C C . ARG A 1 141 ? 9.729 4.663 12.460 1.00 83.75 141 ARG A C 1
ATOM 1135 O O . ARG A 1 141 ? 9.691 4.947 13.677 1.00 83.75 141 ARG A O 1
#

Foldseek 3Di:
DPPVVVVVVVVVVVVVVVVVVVVVVVVVVVPPDPPPPPPVPPVQPFADKFWFPDWDQPALFWIWTQTPVRDIATEGEPWDFDRPNRVVVVVQQVQWDGKIWGFRDDPDPRYTHIWIWTAGPPPRDIDTSQVVCVVVVGIDD

Radius of gyration: 27.93 Å; Cα contacts (8 Å, |Δi|>4): 205; chains: 1; bounding box: 36×81×65 Å